Protein AF-A0A7Y0SP18-F1 (afdb_monomer)

Organism: Vibrio parahaemolyticus (NCBI:txid670)

InterPro domains:
  IPR007863 Peptidase M16, C-terminal [PF05193] (10-113)
  IPR011249 Metalloenzyme, LuxS/M16 peptidase-like [SSF63411] (2-113)
  IPR050626 Peptidase M16 [PTHR43690] (7-113)

Secondary structure (DSSP, 8-state):
--------------SS---EEEEEEEEE--TTT--S-HHHHHHHHHT--STT-HHHHHHHTTSEEEEEEEEEEEETTEEEEEEEEEEPHHHHTTHHHHHHHHHHHHHHHHHH--

Foldseek 3Di:
DDDDPPPDDDDDDDPDPWDKDKDKDKDWQCPPPCPDPVQVVLQCQQQDPDPPHLQVVCVVVQFFDDWGWGWDDDDNTIIMIMIMTGTDPVNVVCVVVSVVSSVVSVVCCVPVVD

Mean predicted aligned error: 10.15 Å

Nearest PDB structures (foldseek):
  5wob-assembly2_D  TM=9.144E-01  e=1.361E-08  Homo sapiens
  4pfc-assembly1_B  TM=9.173E-01  e=1.545E-08  Homo sapiens
  5wob-assembly4_H  TM=9.138E-01  e=2.121E-08  Homo sapiens
  7rze-assembly1_A  TM=9.183E-01  e=2.565E-08  Homo sapiens
  3e4z-assembly2_B  TM=9.173E-01  e=3.521E-08  Homo sapiens

pLDDT: mean 74.96, std 16.12, range [40.0, 95.75]

Structure (mmCIF, N/CA/C/O backbone):
data_AF-A0A7Y0SP18-F1
#
_entry.id   AF-A0A7Y0SP18-F1
#
loop_
_atom_site.group_PDB
_atom_site.id
_atom_site.type_symbol
_atom_site.label_atom_id
_atom_site.label_alt_id
_atom_site.label_comp_id
_atom_site.label_asym_id
_atom_site.label_entity_id
_atom_site.label_seq_id
_atom_site.pdbx_PDB_ins_code
_atom_site.Cartn_x
_atom_site.Cartn_y
_atom_site.Cartn_z
_atom_site.occupancy
_atom_site.B_iso_or_equiv
_atom_site.auth_seq_id
_atom_site.auth_comp_id
_atom_site.auth_asym_id
_atom_site.auth_atom_id
_atom_site.pdbx_PDB_model_num
ATOM 1 N N . GLY A 1 1 ? 4.751 -23.696 -16.217 1.00 46.97 1 GLY A N 1
ATOM 2 C CA . GLY A 1 1 ? 4.465 -24.008 -14.812 1.00 46.97 1 GLY A CA 1
ATOM 3 C C . GLY A 1 1 ? 5.755 -23.866 -14.054 1.00 46.97 1 GLY A C 1
ATOM 4 O O . GLY A 1 1 ? 6.702 -24.539 -14.428 1.00 46.97 1 GLY A O 1
ATOM 5 N N . THR A 1 2 ? 5.770 -22.922 -13.121 1.00 40.00 2 THR A N 1
ATOM 6 C CA . THR A 1 2 ? 6.763 -22.625 -12.070 1.00 40.00 2 THR A CA 1
ATOM 7 C C . THR A 1 2 ? 6.112 -21.442 -11.341 1.00 40.00 2 THR A C 1
ATOM 9 O O . THR A 1 2 ? 6.216 -20.308 -11.792 1.00 40.00 2 THR A O 1
ATOM 12 N N . GLU A 1 3 ? 5.074 -21.642 -10.526 1.00 61.56 3 GLU A N 1
ATOM 13 C CA . GLU A 1 3 ? 5.084 -22.239 -9.178 1.00 61.56 3 GLU A CA 1
ATOM 14 C C . GLU A 1 3 ? 6.195 -21.658 -8.290 1.00 61.56 3 GLU A C 1
ATOM 16 O O . GLU A 1 3 ? 7.368 -21.721 -8.638 1.00 61.56 3 GLU A O 1
ATOM 21 N N . GLU A 1 4 ? 5.746 -21.081 -7.165 1.00 52.50 4 GLU A N 1
ATOM 22 C CA . GLU A 1 4 ? 6.497 -20.460 -6.060 1.00 52.50 4 GLU A CA 1
ATOM 23 C C . GLU A 1 4 ? 6.848 -18.960 -6.181 1.00 52.50 4 GLU A C 1
ATOM 25 O O . GLU A 1 4 ? 8.003 -18.551 -6.238 1.00 52.50 4 GLU A O 1
ATOM 30 N N . SER A 1 5 ? 5.832 -18.091 -6.093 1.00 44.84 5 SER A N 1
ATOM 31 C CA . SER A 1 5 ? 5.985 -16.850 -5.313 1.00 44.84 5 SER A CA 1
ATOM 32 C C . SER A 1 5 ? 5.341 -17.071 -3.953 1.00 44.84 5 SER A C 1
ATOM 34 O O . SER A 1 5 ? 4.124 -1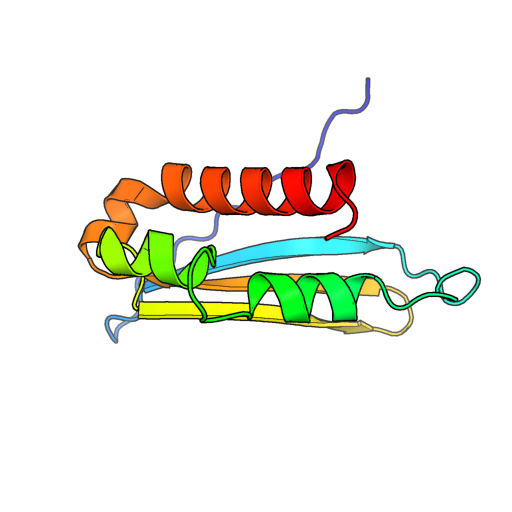7.002 -3.800 1.00 44.84 5 SER A O 1
ATOM 36 N N . THR A 1 6 ? 6.170 -17.411 -2.975 1.00 45.69 6 THR A N 1
ATOM 37 C CA . THR A 1 6 ? 5.772 -17.637 -1.588 1.00 45.69 6 THR A CA 1
ATOM 38 C C . THR A 1 6 ? 5.430 -16.285 -0.968 1.00 45.69 6 THR A C 1
ATOM 40 O O . THR A 1 6 ? 6.310 -15.539 -0.543 1.00 45.69 6 THR A O 1
ATOM 43 N N . GLY A 1 7 ? 4.148 -15.923 -0.963 1.00 53.16 7 GLY A N 1
ATOM 44 C CA . GLY A 1 7 ? 3.670 -14.782 -0.187 1.00 53.16 7 GLY A CA 1
ATOM 45 C C . GLY A 1 7 ? 3.886 -15.071 1.297 1.00 53.16 7 GLY A C 1
ATOM 46 O O . GLY A 1 7 ? 3.173 -15.886 1.875 1.00 53.16 7 GLY A O 1
ATOM 47 N N . ILE A 1 8 ? 4.896 -14.454 1.909 1.00 61.16 8 ILE A N 1
ATOM 48 C CA . ILE A 1 8 ? 5.155 -14.590 3.346 1.00 61.16 8 ILE A CA 1
ATOM 49 C C . ILE A 1 8 ? 4.284 -13.563 4.076 1.00 61.16 8 ILE A C 1
ATOM 51 O O . ILE A 1 8 ? 4.546 -12.363 4.000 1.00 61.16 8 ILE A O 1
ATOM 55 N N . LEU A 1 9 ? 3.255 -14.025 4.792 1.00 65.00 9 LEU A N 1
ATOM 56 C CA . LEU A 1 9 ? 2.475 -13.187 5.705 1.00 65.00 9 LEU A CA 1
ATOM 57 C C . LEU A 1 9 ? 3.140 -13.193 7.086 1.00 65.00 9 LEU A C 1
ATOM 59 O O . LEU A 1 9 ? 3.218 -14.232 7.738 1.00 65.00 9 LEU A O 1
ATOM 63 N N . VAL A 1 10 ? 3.602 -12.029 7.545 1.00 65.81 10 VAL A N 1
ATOM 64 C CA . VAL A 1 10 ? 4.145 -11.856 8.900 1.00 65.81 10 VAL A CA 1
ATOM 65 C C . VAL A 1 10 ? 3.152 -11.044 9.723 1.00 65.81 10 VAL A C 1
ATOM 67 O O . VAL A 1 10 ? 2.977 -9.851 9.486 1.00 65.81 10 VAL A O 1
ATOM 70 N N . GLN A 1 11 ? 2.510 -11.685 10.700 1.00 59.25 11 GLN A N 1
ATOM 71 C CA . GLN A 1 11 ? 1.654 -11.015 11.679 1.00 59.25 11 GLN A CA 1
ATOM 72 C C . GLN A 1 11 ? 2.449 -10.773 12.965 1.00 59.25 11 GLN A C 1
ATOM 74 O O . GLN A 1 11 ? 2.994 -11.702 13.556 1.00 59.25 11 GLN A O 1
ATOM 79 N N . VAL A 1 12 ? 2.528 -9.513 13.388 1.00 60.25 12 VAL A N 1
ATOM 80 C CA . VAL A 1 12 ? 3.172 -9.095 14.640 1.00 60.25 12 VAL A CA 1
ATOM 81 C C . VAL A 1 12 ? 2.129 -8.356 15.465 1.00 60.25 12 VAL A C 1
ATOM 83 O O . VAL A 1 12 ? 1.442 -7.491 14.927 1.00 60.25 12 VAL A O 1
ATOM 86 N N . GLU A 1 13 ? 2.027 -8.670 16.757 1.00 58.25 13 GLU A N 1
ATOM 87 C CA . GLU A 1 13 ? 1.198 -7.934 17.717 1.00 58.25 13 GLU A CA 1
ATOM 88 C C . GLU A 1 13 ? 2.084 -6.932 18.491 1.00 58.25 13 GLU A C 1
ATOM 90 O O . GLU A 1 13 ? 2.829 -7.325 19.392 1.00 58.25 13 GLU A O 1
ATOM 95 N N . PRO A 1 14 ? 2.119 -5.641 18.109 1.00 55.12 14 PRO A N 1
ATOM 96 C CA . PRO A 1 14 ? 2.956 -4.649 18.778 1.00 55.12 14 PRO A CA 1
ATOM 97 C C . PRO A 1 14 ? 2.339 -4.141 20.095 1.00 55.12 14 PRO A C 1
ATOM 99 O O . PRO A 1 14 ? 1.149 -3.862 20.175 1.00 55.12 14 PRO A O 1
ATOM 102 N N . LEU A 1 15 ? 3.189 -3.882 21.101 1.00 59.81 15 LEU A N 1
ATOM 103 C CA . LEU A 1 15 ? 2.841 -3.226 22.383 1.00 59.81 15 LEU A CA 1
ATOM 104 C C . LEU A 1 15 ? 2.266 -1.795 22.230 1.00 59.81 15 LEU A C 1
ATOM 106 O O . LEU A 1 15 ? 1.732 -1.232 23.182 1.00 59.81 15 LEU A O 1
ATOM 110 N N . LYS A 1 16 ? 2.393 -1.189 21.042 1.00 56.03 16 LYS A N 1
ATOM 111 C CA . LYS A 1 16 ? 1.688 0.028 20.607 1.00 56.03 16 LYS A CA 1
ATOM 112 C C . LYS A 1 16 ? 0.777 -0.376 19.457 1.00 56.03 16 LYS A C 1
ATOM 114 O O . LYS A 1 16 ? 1.300 -0.961 18.518 1.00 56.03 16 LYS A O 1
ATOM 119 N N . GLU A 1 17 ? -0.513 -0.036 19.485 1.00 58.31 17 GLU A N 1
ATOM 120 C CA . GLU A 1 17 ? -1.462 -0.321 18.393 1.00 58.31 17 GLU A CA 1
ATOM 121 C C . GLU A 1 17 ? -0.992 0.287 17.059 1.00 58.31 17 GLU A C 1
ATOM 123 O O . GLU A 1 17 ? -1.347 1.405 16.691 1.00 58.31 17 GLU A O 1
ATOM 128 N N . PHE A 1 18 ? -0.166 -0.449 16.323 1.00 67.31 18 PHE A N 1
ATOM 129 C CA . PHE A 1 18 ? 0.342 -0.048 15.025 1.00 67.31 18 PHE A CA 1
ATOM 130 C C . PHE A 1 18 ? 0.064 -1.172 14.036 1.00 67.31 18 PHE A C 1
ATOM 132 O O . PHE A 1 18 ? 0.800 -2.151 13.942 1.00 67.31 18 PHE A O 1
ATOM 139 N N . ARG A 1 19 ? -1.057 -1.043 13.327 1.00 83.56 19 ARG A N 1
ATOM 140 C CA . ARG A 1 19 ? -1.520 -2.020 12.343 1.00 83.56 19 ARG A CA 1
ATOM 141 C C . ARG A 1 19 ? -0.956 -1.613 10.992 1.00 83.56 19 ARG A C 1
ATOM 143 O O . ARG A 1 19 ? -1.289 -0.540 10.489 1.00 83.56 19 ARG A O 1
ATOM 150 N N . LYS A 1 20 ? -0.080 -2.430 10.413 1.00 89.00 20 LYS A N 1
ATOM 151 C CA . LYS A 1 20 ? 0.548 -2.118 9.129 1.00 89.00 20 LYS A CA 1
ATOM 152 C C . LYS A 1 20 ? 0.519 -3.325 8.205 1.00 89.00 20 LYS A C 1
ATOM 154 O O . LYS A 1 20 ? 0.985 -4.394 8.578 1.00 89.00 20 LYS A O 1
ATOM 159 N N . LEU A 1 21 ? 0.016 -3.115 6.994 1.00 89.50 21 LEU A N 1
ATOM 160 C CA . LEU A 1 21 ? 0.145 -4.047 5.881 1.00 89.50 21 LEU A CA 1
ATOM 161 C C . LEU A 1 21 ? 1.321 -3.599 5.014 1.00 89.50 21 LEU A C 1
ATOM 163 O O . LEU A 1 21 ? 1.401 -2.430 4.631 1.00 89.50 21 LEU A O 1
ATOM 167 N N . ILE A 1 22 ? 2.238 -4.517 4.722 1.00 89.69 22 ILE A N 1
ATOM 168 C CA . ILE A 1 22 ? 3.407 -4.263 3.880 1.00 89.69 22 ILE A CA 1
ATOM 169 C C . ILE A 1 22 ? 3.419 -5.299 2.762 1.00 89.69 22 ILE A C 1
ATOM 171 O O . ILE A 1 22 ? 3.544 -6.491 3.022 1.00 89.69 22 ILE A O 1
ATOM 175 N N . LEU A 1 23 ? 3.302 -4.829 1.524 1.00 87.88 23 LEU A N 1
ATOM 176 C CA . LEU A 1 23 ? 3.445 -5.635 0.319 1.00 87.88 23 LEU A CA 1
ATOM 177 C C . LEU A 1 23 ? 4.814 -5.350 -0.287 1.00 87.88 23 LEU A C 1
ATOM 179 O O . LEU A 1 23 ? 5.091 -4.209 -0.658 1.00 87.88 23 LEU A O 1
ATOM 183 N N . THR A 1 24 ? 5.659 -6.375 -0.375 1.00 85.12 24 THR A N 1
ATOM 184 C CA . THR A 1 24 ? 7.016 -6.271 -0.921 1.00 85.12 24 THR A CA 1
ATOM 185 C C . THR A 1 24 ? 7.109 -7.057 -2.217 1.00 85.12 24 THR A C 1
ATOM 187 O O . THR A 1 24 ? 6.837 -8.254 -2.252 1.00 85.12 24 THR A O 1
ATOM 190 N N . PHE A 1 25 ? 7.518 -6.372 -3.275 1.00 80.62 25 PHE A N 1
ATOM 191 C CA . PHE A 1 25 ? 7.715 -6.922 -4.604 1.00 80.62 25 PHE A CA 1
ATOM 192 C C . PHE A 1 25 ? 9.222 -6.969 -4.879 1.00 80.62 25 PHE A C 1
ATOM 194 O O . PHE A 1 25 ? 9.825 -5.906 -5.081 1.00 80.62 25 PHE A O 1
ATOM 201 N N . PRO A 1 26 ? 9.849 -8.158 -4.853 1.00 73.31 26 PRO A N 1
ATOM 202 C CA . PRO A 1 26 ? 11.264 -8.287 -5.162 1.00 73.31 26 PRO A CA 1
ATOM 203 C C . PRO A 1 26 ? 11.493 -8.037 -6.653 1.00 73.31 26 PRO A C 1
ATOM 205 O O . PRO A 1 26 ? 10.811 -8.618 -7.499 1.00 73.31 26 PRO A O 1
ATOM 208 N N . MET A 1 27 ? 12.458 -7.181 -6.989 1.00 67.94 27 MET A N 1
ATOM 209 C CA . MET A 1 27 ? 12.848 -6.909 -8.373 1.00 67.94 27 MET A CA 1
ATOM 210 C C . MET A 1 27 ? 14.266 -7.445 -8.616 1.00 67.94 27 MET A C 1
ATOM 212 O O . MET A 1 27 ? 15.162 -7.208 -7.796 1.00 67.94 27 MET A O 1
ATOM 216 N N . PRO A 1 28 ? 14.512 -8.154 -9.736 1.00 58.47 28 PRO A N 1
ATOM 217 C CA . PRO A 1 28 ? 15.852 -8.628 -10.061 1.00 58.47 28 PRO A CA 1
ATOM 218 C C . PRO A 1 28 ? 16.808 -7.435 -10.196 1.00 58.47 28 PRO A C 1
ATOM 220 O O . PRO A 1 28 ? 16.464 -6.423 -10.812 1.00 58.47 28 PRO A O 1
ATOM 223 N N . GLY A 1 29 ? 18.008 -7.542 -9.616 1.00 55.09 29 GLY A N 1
ATOM 224 C CA . GLY A 1 29 ? 19.059 -6.537 -9.769 1.00 55.09 29 GLY A CA 1
ATOM 225 C C . GLY A 1 29 ? 19.474 -6.438 -11.234 1.00 55.09 29 GLY A C 1
ATOM 226 O O . GLY A 1 29 ? 20.182 -7.302 -11.741 1.00 55.09 29 GLY A O 1
ATOM 227 N N . MET A 1 30 ? 18.984 -5.421 -11.941 1.00 50.66 30 MET A N 1
ATOM 228 C CA . MET A 1 30 ? 19.262 -5.225 -13.362 1.00 50.66 30 MET A CA 1
ATOM 229 C C . MET A 1 30 ? 19.738 -3.796 -13.622 1.00 50.66 30 MET A C 1
ATOM 231 O O . MET A 1 30 ? 19.000 -2.966 -14.150 1.00 50.66 30 MET A O 1
ATOM 235 N N . ASP A 1 31 ? 21.004 -3.534 -13.294 1.00 54.12 31 ASP A N 1
ATOM 236 C CA . ASP A 1 31 ? 21.720 -2.294 -13.630 1.00 54.12 31 ASP A CA 1
ATOM 237 C C . ASP A 1 31 ? 21.813 -2.024 -15.149 1.00 54.12 31 ASP A C 1
ATOM 239 O O . ASP A 1 31 ? 22.071 -0.898 -15.562 1.00 54.12 31 ASP A O 1
ATOM 243 N N . ALA A 1 32 ? 21.562 -3.021 -16.007 1.00 50.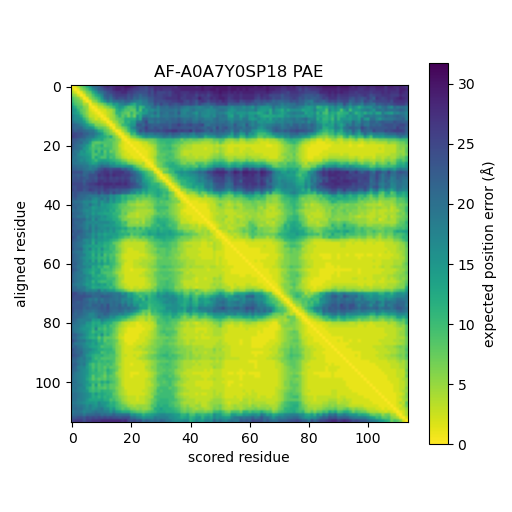62 32 ALA A N 1
ATOM 244 C CA . ALA A 1 32 ? 21.764 -2.904 -17.456 1.00 50.62 32 ALA A CA 1
ATOM 245 C C . ALA A 1 32 ? 20.528 -2.465 -18.275 1.00 50.62 32 ALA A C 1
ATOM 247 O O . ALA A 1 32 ? 20.686 -2.031 -19.415 1.00 50.62 32 ALA A O 1
ATOM 248 N N . HIS A 1 33 ? 19.302 -2.565 -17.740 1.00 50.66 33 HIS A N 1
ATOM 249 C CA . HIS A 1 33 ? 18.067 -2.341 -18.524 1.00 50.66 33 HIS A CA 1
ATOM 250 C C . HIS A 1 33 ? 17.067 -1.373 -17.885 1.00 50.66 33 HIS A C 1
ATOM 252 O O . HIS A 1 33 ? 15.970 -1.162 -18.401 1.00 50.66 33 HIS A O 1
ATOM 258 N N . TYR A 1 34 ? 17.453 -0.723 -16.790 1.00 51.12 34 TYR A N 1
ATOM 259 C CA . TYR A 1 34 ? 16.604 0.198 -16.040 1.00 51.12 34 TYR A CA 1
ATOM 260 C C . TYR A 1 34 ? 16.560 1.618 -16.644 1.00 51.12 34 TYR A C 1
ATOM 262 O O . TYR A 1 34 ? 16.616 2.619 -15.931 1.00 51.12 34 TYR A O 1
ATOM 270 N N . SER A 1 35 ? 16.495 1.734 -17.974 1.00 45.84 35 SER A N 1
ATOM 271 C CA . SER A 1 35 ? 16.569 3.030 -18.673 1.00 45.84 35 SER A CA 1
ATOM 272 C C . SER A 1 35 ? 15.316 3.901 -18.544 1.00 45.84 35 SER A C 1
ATOM 274 O O . SER A 1 35 ? 15.344 5.068 -18.923 1.00 45.84 35 SER A O 1
ATOM 276 N N . VAL A 1 36 ? 14.229 3.397 -17.968 1.00 51.66 36 VAL A N 1
ATOM 277 C CA .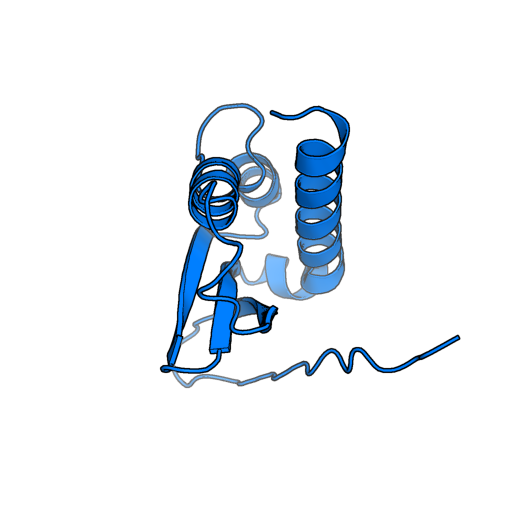 VAL A 1 36 ? 13.003 4.166 -17.715 1.00 51.66 36 VAL A CA 1
ATOM 278 C C . VAL A 1 36 ? 12.601 3.821 -16.298 1.00 51.66 36 VAL A C 1
ATOM 280 O O . VAL A 1 36 ? 12.394 2.649 -16.066 1.00 51.66 36 VAL A O 1
ATOM 283 N N . LYS A 1 37 ? 12.571 4.760 -15.343 1.00 61.75 37 LYS A N 1
ATOM 284 C CA . LYS A 1 37 ? 12.360 4.502 -13.900 1.00 61.75 37 LYS A CA 1
ATOM 285 C C . LYS A 1 37 ? 10.903 4.077 -13.598 1.00 61.75 37 LYS A C 1
ATOM 287 O O . LYS A 1 37 ? 10.134 4.923 -13.136 1.00 61.75 37 LYS A O 1
ATOM 292 N N . PRO A 1 38 ? 10.483 2.805 -13.758 1.00 64.88 38 PRO A N 1
ATOM 293 C CA . PRO A 1 38 ? 9.069 2.445 -13.701 1.00 64.88 38 PRO A CA 1
ATOM 294 C C . PRO A 1 38 ? 8.598 2.466 -12.244 1.00 64.88 38 PRO A C 1
ATOM 296 O O . PRO A 1 38 ? 7.490 2.876 -11.943 1.00 64.88 38 PRO A O 1
ATOM 299 N N . LEU A 1 39 ? 9.481 2.127 -11.298 1.00 67.12 39 LEU A N 1
ATOM 300 C CA . LEU A 1 39 ? 9.185 2.174 -9.868 1.00 67.12 39 LEU A CA 1
ATOM 301 C C . LEU A 1 39 ? 8.906 3.585 -9.351 1.00 67.12 39 LEU A C 1
ATOM 303 O O . LEU A 1 39 ? 8.099 3.730 -8.444 1.00 67.12 39 LEU A O 1
ATOM 307 N N . SER A 1 40 ? 9.544 4.623 -9.901 1.00 68.94 40 SER A N 1
ATOM 308 C CA . SER A 1 40 ? 9.222 6.005 -9.515 1.00 68.94 40 SER A CA 1
ATOM 309 C C . SER A 1 40 ? 7.833 6.405 -10.003 1.00 68.94 40 SER A C 1
ATOM 311 O O . SER A 1 40 ? 7.132 7.131 -9.309 1.00 68.94 40 SER A O 1
ATOM 313 N N . TYR A 1 41 ? 7.434 5.892 -11.164 1.00 73.19 41 TYR A N 1
ATOM 314 C CA . TYR A 1 41 ? 6.103 6.079 -11.718 1.00 73.19 41 TYR A CA 1
ATOM 315 C C . TYR A 1 41 ? 5.037 5.342 -10.894 1.00 73.19 41 TYR A C 1
ATOM 317 O O . TYR A 1 41 ? 4.110 5.978 -10.403 1.00 73.19 41 TYR A O 1
ATOM 325 N N . PHE A 1 42 ? 5.240 4.053 -10.590 1.00 74.06 42 PHE A N 1
ATOM 326 C CA . PHE A 1 42 ? 4.359 3.301 -9.686 1.00 74.06 42 PHE A CA 1
ATOM 327 C C . PHE A 1 42 ? 4.270 3.934 -8.293 1.00 74.06 42 PHE A C 1
ATOM 329 O O . PHE A 1 42 ? 3.180 4.035 -7.740 1.00 74.06 42 PHE A O 1
ATOM 336 N N . ALA A 1 43 ? 5.394 4.391 -7.729 1.00 76.38 43 ALA A N 1
ATOM 337 C CA . ALA A 1 43 ? 5.417 5.083 -6.442 1.00 76.38 43 ALA A CA 1
ATOM 338 C C . ALA A 1 43 ? 4.579 6.366 -6.466 1.00 76.38 43 ALA A C 1
ATOM 340 O O . ALA A 1 43 ? 3.834 6.626 -5.527 1.00 76.38 43 ALA A O 1
ATOM 341 N N . HIS A 1 44 ? 4.689 7.152 -7.540 1.00 78.44 44 HIS A N 1
ATOM 342 C CA . HIS A 1 44 ? 3.939 8.394 -7.687 1.00 78.44 44 HIS A CA 1
ATOM 343 C C . HIS A 1 44 ? 2.433 8.142 -7.822 1.00 78.44 44 HIS A C 1
ATOM 345 O O . HIS A 1 44 ? 1.647 8.812 -7.164 1.00 78.44 44 HIS A O 1
ATOM 351 N N . LEU A 1 45 ? 2.036 7.144 -8.615 1.00 79.44 45 LEU A N 1
ATOM 352 C CA . LEU A 1 45 ? 0.630 6.806 -8.849 1.00 79.44 45 LEU A CA 1
ATOM 353 C C . LEU A 1 45 ? -0.039 6.174 -7.634 1.00 79.44 45 LEU A C 1
ATOM 355 O O . LEU A 1 45 ? -1.187 6.486 -7.331 1.00 79.44 45 LEU A O 1
ATOM 359 N N . LEU A 1 46 ? 0.664 5.278 -6.940 1.00 81.19 46 LEU A N 1
ATOM 360 C CA . LEU A 1 46 ? 0.163 4.667 -5.711 1.00 81.19 46 LEU A CA 1
ATOM 361 C C . LEU A 1 46 ? 0.162 5.666 -4.554 1.00 81.19 46 LEU A C 1
ATOM 363 O O . LEU A 1 46 ? -0.741 5.627 -3.733 1.00 81.19 46 LEU A O 1
ATOM 367 N N . GLY A 1 47 ? 1.144 6.569 -4.498 1.00 76.00 47 GLY A N 1
ATOM 368 C CA . GLY A 1 47 ? 1.223 7.638 -3.502 1.00 76.00 47 GLY A CA 1
ATOM 369 C C . GLY A 1 47 ? 0.358 8.864 -3.810 1.00 76.00 47 GLY A C 1
ATOM 370 O O . GLY A 1 47 ? 0.416 9.837 -3.063 1.00 76.00 47 GLY A O 1
ATOM 371 N N . TYR A 1 48 ? -0.410 8.857 -4.903 1.00 80.81 48 TYR A N 1
ATOM 372 C CA . TYR A 1 48 ? -1.337 9.937 -5.220 1.00 80.81 48 TYR A CA 1
ATOM 373 C C . TYR A 1 48 ? -2.504 9.931 -4.225 1.00 80.81 48 TYR A C 1
ATOM 375 O O . TYR A 1 48 ? -3.118 8.893 -3.993 1.00 80.81 48 TYR A O 1
ATOM 383 N N . GLU A 1 49 ? -2.824 11.091 -3.647 1.00 74.38 49 GLU A N 1
ATOM 384 C CA . GLU A 1 49 ? -3.875 11.231 -2.622 1.00 74.38 49 GLU A CA 1
ATOM 385 C C . GLU A 1 49 ? -5.140 11.946 -3.132 1.00 74.38 49 GLU A C 1
ATOM 387 O O . GLU A 1 49 ? -6.021 12.287 -2.344 1.00 74.38 49 GLU A O 1
ATOM 392 N N . GLY A 1 50 ? -5.227 12.229 -4.435 1.00 76.12 50 GLY A N 1
ATOM 393 C CA . GLY A 1 50 ? -6.346 12.973 -5.014 1.00 76.12 50 GLY A CA 1
ATOM 394 C C . GLY A 1 50 ? -7.582 12.123 -5.316 1.00 76.12 50 GLY A C 1
ATOM 395 O O . GLY A 1 50 ? -7.665 10.939 -4.975 1.00 76.12 50 GLY A O 1
ATOM 396 N N . GLU A 1 51 ? -8.558 12.751 -5.969 1.00 75.56 51 GLU A N 1
ATOM 397 C CA . GLU A 1 51 ? -9.814 12.117 -6.372 1.00 75.56 51 GLU A CA 1
ATOM 398 C C . GLU A 1 51 ? -9.554 10.917 -7.297 1.00 75.56 51 GLU A C 1
ATOM 400 O O . GLU A 1 51 ? -8.718 10.977 -8.197 1.00 75.56 51 GLU A O 1
ATOM 405 N N . GLY A 1 52 ? -10.230 9.796 -7.031 1.00 77.81 52 GLY A N 1
ATOM 406 C CA . GLY A 1 52 ? -10.024 8.540 -7.759 1.00 77.81 52 GLY A CA 1
ATOM 407 C C . GLY A 1 52 ? -8.775 7.742 -7.358 1.00 77.81 52 GLY A C 1
ATOM 408 O O . GLY A 1 52 ? -8.549 6.669 -7.912 1.00 77.81 52 GLY A O 1
ATOM 409 N N . SER A 1 53 ? -7.976 8.212 -6.393 1.00 86.69 53 SER A N 1
ATOM 410 C CA . SER A 1 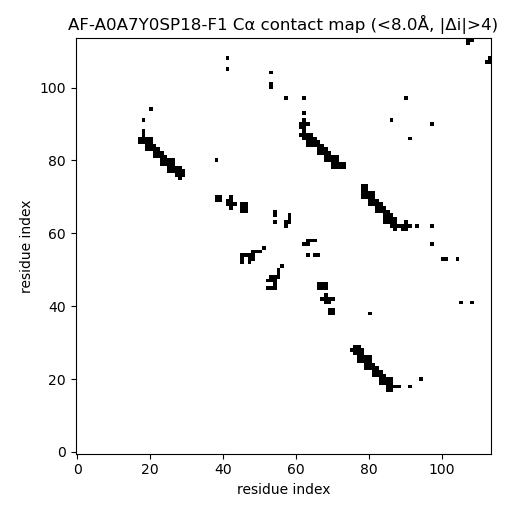53 ? -6.819 7.454 -5.905 1.00 86.69 53 SER A CA 1
ATOM 411 C C . SER A 1 53 ? -7.210 6.208 -5.107 1.00 86.69 53 SER A C 1
ATOM 413 O O . SER A 1 53 ? -8.198 6.197 -4.366 1.00 86.69 53 SER A O 1
ATOM 415 N N . LEU A 1 54 ? -6.354 5.182 -5.171 1.00 88.50 54 LEU A N 1
ATOM 416 C CA . LEU A 1 54 ? -6.446 4.000 -4.310 1.00 88.50 54 LEU A CA 1
ATOM 417 C C . LEU A 1 54 ? -6.478 4.390 -2.823 1.00 88.50 54 LEU A C 1
ATOM 419 O O . LEU A 1 54 ? -7.248 3.837 -2.040 1.00 88.50 54 LEU A O 1
ATOM 423 N N . MET A 1 55 ? -5.664 5.373 -2.430 1.00 90.25 55 MET A N 1
ATOM 424 C CA . MET A 1 55 ? -5.613 5.850 -1.051 1.00 90.25 55 MET A CA 1
ATOM 425 C C . MET A 1 55 ? -6.946 6.443 -0.594 1.00 90.25 55 MET A C 1
ATOM 427 O O . MET A 1 55 ? -7.391 6.129 0.512 1.00 90.25 55 MET A O 1
ATOM 431 N N . LEU A 1 56 ? -7.589 7.272 -1.422 1.00 89.75 56 LEU A N 1
ATOM 432 C CA . LEU A 1 56 ? -8.887 7.855 -1.095 1.00 89.75 56 LEU A CA 1
ATOM 433 C C . LEU A 1 56 ? -9.956 6.765 -0.959 1.00 89.75 56 LEU A C 1
ATOM 435 O O . LEU A 1 56 ? -10.635 6.722 0.062 1.00 89.75 56 LEU A O 1
ATOM 439 N N . GLN A 1 57 ? -10.029 5.825 -1.905 1.00 91.94 57 GLN A N 1
ATOM 440 C CA . GLN A 1 57 ? -11.002 4.725 -1.870 1.00 91.94 57 GLN A CA 1
ATOM 441 C C . GLN A 1 57 ? -10.890 3.872 -0.596 1.00 91.94 57 GLN A C 1
ATOM 443 O O . GLN A 1 57 ? -11.894 3.539 0.038 1.00 91.94 57 GLN A O 1
ATOM 448 N N . LEU A 1 58 ? -9.665 3.519 -0.194 1.00 93.00 58 LEU A N 1
ATOM 449 C CA . LEU A 1 58 ? -9.423 2.722 1.012 1.00 93.00 58 LEU A CA 1
ATOM 450 C C . LEU A 1 58 ? -9.666 3.532 2.302 1.00 93.00 58 LEU A C 1
ATOM 452 O O . LEU A 1 58 ? -10.098 2.968 3.313 1.00 93.00 58 LEU A O 1
ATOM 456 N N . LYS A 1 59 ? -9.422 4.852 2.280 1.00 92.62 59 LYS A N 1
ATOM 457 C CA . LYS A 1 59 ? -9.755 5.769 3.384 1.00 92.62 59 LYS A CA 1
ATOM 458 C C . LYS A 1 59 ? -11.262 5.947 3.555 1.00 92.62 59 LYS A C 1
ATOM 460 O O . LYS A 1 59 ? -11.737 5.896 4.684 1.00 92.62 59 LYS A O 1
ATOM 465 N N . GLU A 1 60 ? -12.016 6.117 2.470 1.00 93.75 60 GLU A N 1
ATOM 466 C CA . GLU A 1 60 ? -13.479 6.283 2.498 1.00 93.75 60 GLU A CA 1
ATOM 467 C C . GLU A 1 60 ? -14.193 5.045 3.048 1.00 93.75 60 GLU A C 1
ATOM 469 O O . GLU A 1 60 ? -15.178 5.158 3.772 1.00 93.75 60 GLU A O 1
ATOM 474 N N . LYS A 1 61 ? -13.647 3.853 2.782 1.00 93.88 61 LYS A N 1
ATOM 475 C CA . LYS A 1 61 ? -14.098 2.591 3.392 1.00 93.88 61 LYS A CA 1
ATOM 476 C C . LYS A 1 61 ? -13.717 2.454 4.872 1.00 93.88 61 LYS A C 1
ATOM 478 O O . LYS A 1 61 ? -14.124 1.503 5.535 1.00 93.88 61 LYS A O 1
ATOM 483 N N . GLY A 1 62 ? -12.919 3.382 5.399 1.00 94.56 62 GLY A N 1
ATOM 484 C CA . GLY A 1 62 ? -12.426 3.353 6.770 1.00 94.56 62 GLY A CA 1
ATOM 485 C C . GLY A 1 62 ? -11.455 2.205 7.034 1.00 94.56 62 GLY A C 1
ATOM 486 O O . G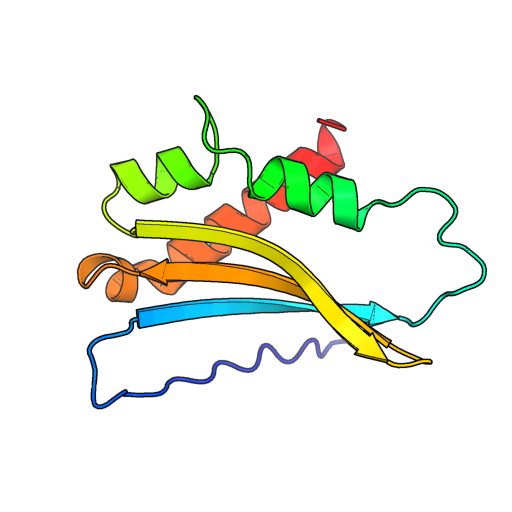LY A 1 62 ? -11.354 1.764 8.176 1.00 94.56 62 GLY A O 1
ATOM 487 N N . TRP A 1 63 ? -10.771 1.691 6.008 1.00 95.75 63 TRP A N 1
ATOM 488 C CA . TRP A 1 63 ? -9.853 0.552 6.122 1.00 95.75 63 TRP A CA 1
ATOM 489 C C . TRP A 1 63 ? -8.419 0.983 6.438 1.00 95.75 63 TRP A C 1
ATOM 491 O O . TRP A 1 63 ? -7.708 0.299 7.173 1.00 95.75 63 TRP A O 1
ATOM 501 N N . ILE A 1 64 ? -7.991 2.142 5.935 1.00 94.19 64 ILE A N 1
ATOM 502 C CA . ILE A 1 64 ? -6.632 2.653 6.147 1.00 94.19 64 ILE A CA 1
ATOM 503 C C . ILE A 1 64 ? -6.633 4.112 6.602 1.00 94.19 64 ILE A C 1
ATOM 505 O O . ILE A 1 64 ? -7.566 4.865 6.334 1.00 94.19 64 ILE A O 1
ATOM 509 N N . THR A 1 65 ? -5.547 4.533 7.245 1.00 91.12 65 THR A N 1
ATOM 510 C CA . THR A 1 65 ? -5.273 5.942 7.574 1.00 91.12 65 THR A CA 1
ATOM 511 C C . THR A 1 65 ? -4.198 6.555 6.681 1.00 91.12 65 THR A C 1
ATOM 513 O O . THR A 1 65 ? -4.194 7.769 6.465 1.00 91.12 65 THR A O 1
ATOM 516 N N . SER A 1 66 ? -3.306 5.738 6.119 1.00 90.50 66 SER A N 1
ATOM 517 C CA . SER A 1 66 ? -2.282 6.176 5.169 1.00 90.50 66 SER A CA 1
ATOM 518 C C . SER A 1 66 ? -1.847 5.048 4.244 1.00 90.50 66 SER A C 1
ATOM 520 O O . SER A 1 66 ? -1.911 3.874 4.616 1.00 90.50 66 SER A O 1
ATOM 522 N N . LEU A 1 67 ? -1.378 5.426 3.055 1.00 90.69 67 LEU A N 1
ATOM 523 C CA . LEU A 1 67 ? -0.740 4.550 2.082 1.00 90.69 67 LEU A CA 1
ATOM 524 C C . LEU A 1 67 ? 0.539 5.230 1.590 1.00 90.69 67 LEU A C 1
ATOM 526 O O . LEU A 1 67 ? 0.552 6.429 1.335 1.00 90.69 67 LEU A O 1
ATOM 530 N N . SER A 1 68 ? 1.625 4.474 1.478 1.00 88.06 68 SER A N 1
ATOM 531 C CA . SER A 1 68 ? 2.854 4.927 0.832 1.00 88.06 68 SER A CA 1
ATOM 532 C C . SER A 1 68 ? 3.430 3.838 -0.063 1.00 88.06 68 SER A C 1
ATOM 534 O O . SER A 1 68 ? 3.276 2.648 0.211 1.00 88.06 68 SER A O 1
ATOM 536 N N . ALA A 1 69 ? 4.094 4.242 -1.142 1.00 86.44 69 ALA A N 1
ATOM 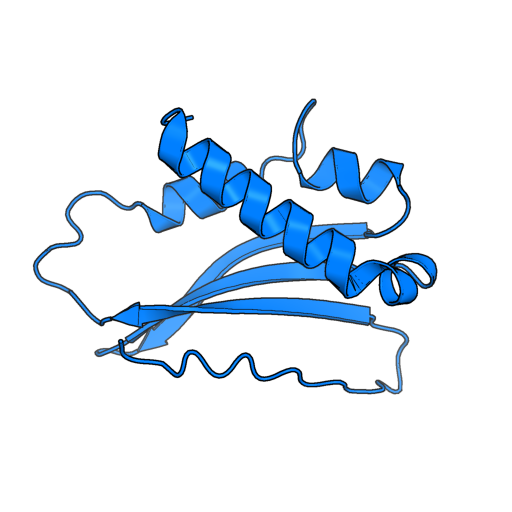537 C CA . ALA A 1 69 ? 4.722 3.330 -2.085 1.00 86.44 69 ALA A CA 1
ATOM 538 C C . ALA A 1 69 ? 6.093 3.861 -2.513 1.00 86.44 69 ALA A C 1
ATOM 540 O O . ALA A 1 69 ? 6.263 5.064 -2.714 1.00 86.44 69 ALA A O 1
ATOM 541 N N . GLY A 1 70 ? 7.088 2.986 -2.642 1.00 79.19 70 GLY A N 1
ATOM 542 C CA . GLY A 1 70 ? 8.441 3.414 -2.989 1.00 79.19 70 GLY A CA 1
ATOM 543 C C . GLY A 1 70 ? 9.458 2.285 -3.082 1.00 79.19 70 GLY A C 1
ATOM 544 O O . GLY A 1 70 ? 9.180 1.140 -2.730 1.00 79.19 70 GLY A O 1
ATOM 545 N N . GLY A 1 71 ? 10.655 2.625 -3.574 1.00 65.81 71 GLY A N 1
ATOM 546 C CA . GLY A 1 71 ? 11.797 1.711 -3.560 1.00 65.81 71 GLY A CA 1
ATOM 547 C C . GLY A 1 71 ? 12.198 1.407 -2.118 1.00 65.81 71 GLY A C 1
ATOM 548 O O . GLY A 1 71 ? 12.528 2.327 -1.373 1.00 65.81 71 GLY A O 1
ATOM 549 N N . GLY A 1 72 ? 12.114 0.136 -1.735 1.00 60.44 72 GLY A N 1
ATOM 550 C CA . GLY A 1 72 ? 12.494 -0.379 -0.426 1.00 60.44 72 GLY A CA 1
ATOM 551 C C . GLY A 1 72 ? 14.012 -0.509 -0.277 1.00 60.44 72 GLY A C 1
ATOM 552 O O . GLY A 1 72 ? 14.786 0.297 -0.805 1.00 60.44 72 GLY A O 1
ATOM 553 N N . ALA A 1 73 ? 14.454 -1.537 0.453 1.00 54.78 73 ALA A N 1
ATOM 554 C CA . ALA A 1 73 ? 15.873 -1.834 0.610 1.00 54.78 73 ALA A CA 1
ATOM 555 C C . ALA A 1 73 ? 16.555 -1.958 -0.765 1.00 54.78 73 ALA A C 1
ATOM 557 O O . ALA A 1 73 ? 16.035 -2.575 -1.696 1.00 54.78 73 ALA A O 1
ATOM 558 N N . SER A 1 74 ? 17.704 -1.302 -0.903 1.00 51.78 74 SER A N 1
ATOM 559 C CA . SER A 1 74 ? 18.498 -1.294 -2.130 1.00 51.78 74 SER A CA 1
ATOM 560 C C . SER A 1 74 ? 19.877 -1.854 -1.792 1.00 51.78 74 SER A C 1
ATOM 562 O O . SER A 1 74 ? 20.622 -1.229 -1.040 1.00 51.78 74 SER A O 1
ATOM 564 N N . GLY A 1 75 ? 20.192 -3.041 -2.305 1.00 52.38 75 GLY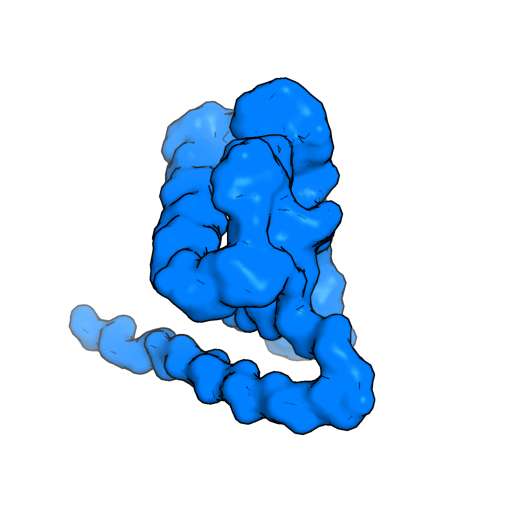 A N 1
ATOM 565 C CA . GLY A 1 75 ? 21.526 -3.636 -2.262 1.00 52.38 75 GLY A CA 1
ATOM 566 C C . GLY A 1 75 ? 22.166 -3.613 -3.649 1.00 52.38 75 GLY A C 1
ATOM 567 O O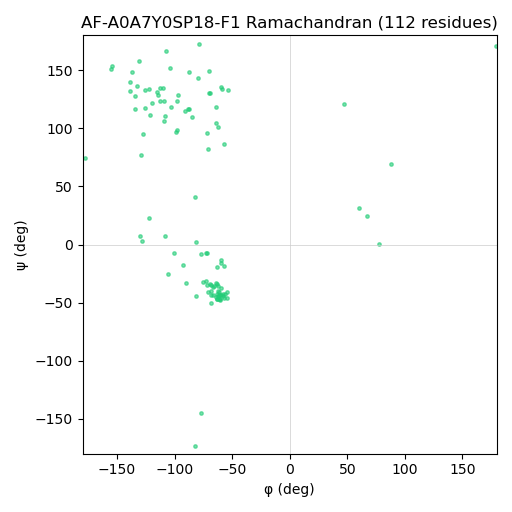 . GLY A 1 75 ? 21.480 -3.416 -4.647 1.00 52.38 75 GLY A O 1
ATOM 568 N N . SER A 1 76 ? 23.473 -3.861 -3.735 1.00 54.69 76 SER A N 1
ATOM 569 C CA . SER A 1 76 ? 24.207 -3.893 -5.012 1.00 54.69 76 SER A CA 1
ATOM 570 C C . SER A 1 76 ? 23.658 -4.904 -6.031 1.00 54.69 76 SER A C 1
ATOM 572 O O . SER A 1 76 ? 23.936 -4.766 -7.213 1.00 54.69 76 SER A O 1
ATOM 574 N N . ASN A 1 77 ? 22.863 -5.893 -5.596 1.00 54.34 77 ASN A N 1
ATOM 575 C CA . ASN A 1 77 ? 22.352 -6.967 -6.456 1.00 54.34 77 ASN A CA 1
ATOM 576 C C . ASN A 1 77 ? 20.824 -7.170 -6.379 1.00 54.34 77 ASN A C 1
ATOM 578 O O . ASN A 1 77 ? 20.310 -8.104 -6.993 1.00 54.34 77 ASN A O 1
ATOM 582 N N . TYR A 1 78 ? 20.086 -6.355 -5.619 1.00 58.94 78 TYR A N 1
ATOM 583 C CA . TYR A 1 78 ? 18.629 -6.481 -5.519 1.00 58.94 78 TYR A CA 1
ATOM 584 C C . TYR A 1 78 ? 17.979 -5.159 -5.126 1.00 58.94 78 TYR A C 1
ATOM 586 O O . TYR A 1 78 ? 18.567 -4.326 -4.428 1.00 58.94 78 TYR A O 1
ATOM 594 N N . ARG A 1 79 ? 16.742 -4.980 -5.579 1.00 66.06 79 ARG A N 1
ATOM 595 C CA . ARG A 1 79 ? 15.930 -3.820 -5.248 1.00 66.06 79 ARG A CA 1
ATOM 596 C C . ARG A 1 79 ? 14.517 -4.292 -4.985 1.00 66.06 79 ARG A C 1
ATOM 598 O O . ARG A 1 79 ? 13.957 -5.001 -5.811 1.00 66.06 79 ARG A O 1
ATOM 605 N N . ASP A 1 80 ? 13.933 -3.841 -3.891 1.00 74.38 80 ASP A N 1
ATOM 606 C CA . ASP A 1 80 ? 12.535 -4.138 -3.609 1.00 74.38 80 ASP A CA 1
ATOM 607 C C . ASP A 1 80 ? 11.667 -2.914 -3.883 1.00 74.38 80 ASP A C 1
ATOM 609 O O . ASP A 1 80 ? 12.106 -1.765 -3.769 1.00 74.38 80 ASP A O 1
ATOM 613 N N . PHE A 1 81 ? 10.411 -3.153 -4.236 1.00 79.81 81 PHE A N 1
ATOM 614 C CA . PHE A 1 81 ? 9.365 -2.142 -4.198 1.00 79.81 81 PHE A CA 1
ATOM 615 C C . PHE A 1 81 ? 8.390 -2.483 -3.085 1.00 79.81 81 PHE A C 1
ATOM 617 O O . PHE A 1 81 ? 7.974 -3.631 -2.950 1.00 79.81 81 PHE A O 1
ATOM 624 N N . THR A 1 82 ? 8.020 -1.492 -2.286 1.00 85.69 82 THR A N 1
ATOM 625 C CA . THR A 1 82 ? 7.161 -1.710 -1.128 1.00 85.69 82 THR A CA 1
ATOM 626 C C . THR A 1 82 ? 5.948 -0.801 -1.185 1.00 85.69 82 THR A C 1
ATOM 628 O O . THR A 1 82 ? 6.091 0.405 -1.378 1.00 85.69 82 THR A O 1
ATOM 631 N N . VAL A 1 83 ? 4.768 -1.376 -0.948 1.00 88.88 83 VAL A N 1
ATOM 632 C CA . VAL A 1 83 ? 3.526 -0.651 -0.658 1.00 88.88 83 VAL A CA 1
ATOM 633 C C . VAL A 1 83 ? 3.188 -0.869 0.812 1.00 88.88 83 VAL A C 1
ATOM 635 O O . VAL A 1 83 ? 3.111 -1.997 1.288 1.00 88.88 83 VAL A O 1
ATOM 638 N N . SER A 1 84 ? 3.038 0.218 1.555 1.00 90.69 84 SER A N 1
ATOM 639 C CA . SER A 1 84 ? 2.803 0.235 2.994 1.00 90.69 84 SER A CA 1
ATOM 640 C C . SER A 1 84 ? 1.475 0.912 3.295 1.00 90.69 84 SER A C 1
ATOM 642 O O . SER A 1 84 ? 1.313 2.087 2.984 1.00 90.69 84 SER A O 1
ATOM 644 N N . CYS A 1 85 ? 0.562 0.210 3.959 1.00 92.31 85 CYS A N 1
ATOM 645 C CA . CYS A 1 85 ? -0.706 0.767 4.425 1.00 92.31 85 CYS A CA 1
ATOM 646 C C . CYS A 1 85 ? -0.761 0.751 5.952 1.00 92.31 85 CYS A C 1
ATOM 648 O O . CYS A 1 85 ? -0.496 -0.283 6.567 1.00 92.31 85 CYS A O 1
ATOM 650 N N . THR A 1 86 ? -1.137 1.870 6.567 1.00 93.00 86 THR A N 1
ATOM 651 C CA . THR A 1 86 ? -1.483 1.904 7.996 1.00 93.00 86 THR A CA 1
ATOM 652 C C . THR A 1 86 ? -2.965 1.590 8.129 1.00 93.00 86 THR A C 1
ATOM 654 O O . THR A 1 86 ? -3.794 2.338 7.615 1.00 93.00 86 THR A O 1
ATOM 657 N N . LEU A 1 87 ? -3.297 0.482 8.785 1.00 93.00 87 LEU A N 1
ATOM 658 C CA . LEU A 1 87 ? -4.663 -0.027 8.880 1.00 93.00 87 LEU A CA 1
ATOM 659 C C . LEU A 1 87 ? -5.406 0.583 10.075 1.00 93.00 87 LEU A C 1
ATOM 661 O O . LEU A 1 87 ? -4.827 0.850 11.133 1.00 93.00 87 LEU A O 1
ATOM 665 N N . THR A 1 88 ? -6.715 0.749 9.929 1.00 92.00 88 THR A N 1
ATOM 666 C CA . THR A 1 88 ? -7.633 0.948 11.060 1.00 92.00 88 THR A CA 1
ATOM 667 C C . THR A 1 88 ? -7.926 -0.404 11.736 1.00 92.00 88 THR A C 1
ATOM 669 O O . THR A 1 88 ? -7.530 -1.445 11.206 1.00 92.00 88 THR A O 1
ATOM 672 N N . PRO A 1 89 ? -8.623 -0.447 12.890 1.00 90.50 89 PRO A N 1
ATOM 673 C CA . PRO A 1 89 ? -9.140 -1.709 13.418 1.00 90.50 89 PRO A CA 1
ATOM 674 C C . PRO A 1 89 ? -10.003 -2.457 12.393 1.00 90.50 89 PRO A C 1
ATOM 676 O O . PRO A 1 89 ? -9.765 -3.632 12.164 1.00 90.50 89 PRO A O 1
ATOM 679 N N . ASN A 1 90 ? -10.915 -1.750 11.714 1.00 91.81 90 ASN A N 1
ATOM 680 C CA . ASN A 1 90 ? -11.772 -2.311 10.665 1.00 91.81 90 ASN A CA 1
ATOM 681 C C . ASN A 1 90 ? -10.957 -2.838 9.470 1.00 91.81 90 ASN A C 1
ATOM 683 O O . ASN A 1 90 ? -11.284 -3.857 8.881 1.00 91.81 90 ASN A O 1
ATOM 687 N N . GLY A 1 91 ? -9.857 -2.169 9.117 1.00 92.25 91 GLY A N 1
ATOM 688 C CA . GLY A 1 91 ? -8.986 -2.598 8.024 1.00 92.25 91 GLY A CA 1
ATOM 689 C C . GLY A 1 91 ? -8.303 -3.949 8.237 1.00 92.25 91 GLY A C 1
ATOM 690 O O . GLY A 1 91 ? -7.865 -4.545 7.258 1.00 92.25 91 GLY A O 1
ATOM 691 N N . LEU A 1 92 ? -8.203 -4.444 9.477 1.00 89.31 92 LEU A N 1
ATOM 692 C CA . LEU A 1 92 ? -7.651 -5.778 9.747 1.00 89.31 92 LEU A CA 1
ATOM 693 C C . LEU A 1 92 ? -8.554 -6.896 9.228 1.00 89.31 92 LEU A C 1
ATOM 695 O O . LEU A 1 92 ? -8.043 -7.902 8.745 1.00 89.31 92 LEU A O 1
ATOM 699 N N . ASP A 1 93 ? -9.869 -6.700 9.283 1.00 93.25 93 ASP A N 1
ATOM 700 C CA . ASP A 1 93 ? -10.852 -7.672 8.795 1.00 93.25 93 ASP A CA 1
ATOM 701 C C . ASP A 1 93 ? -10.978 -7.656 7.260 1.00 93.25 93 ASP A C 1
ATOM 703 O O . ASP A 1 93 ? -11.618 -8.524 6.673 1.00 93.25 93 ASP A O 1
ATOM 707 N N . HIS A 1 94 ? -10.332 -6.685 6.606 1.00 94.88 94 HIS A N 1
ATOM 708 C CA . HIS A 1 94 ? -10.395 -6.430 5.166 1.00 94.88 94 HIS A CA 1
ATOM 709 C C . HIS A 1 94 ? -9.019 -6.481 4.490 1.00 94.88 94 HIS A C 1
ATOM 711 O O . HIS A 1 94 ? -8.818 -5.890 3.430 1.00 94.88 94 HIS A O 1
ATOM 717 N N . VAL A 1 95 ? -8.037 -7.165 5.089 1.00 92.44 95 VAL A N 1
ATOM 718 C CA . VAL A 1 95 ? -6.677 -7.241 4.528 1.00 92.44 95 VAL A CA 1
ATOM 719 C C . VAL A 1 95 ? -6.695 -7.803 3.107 1.00 92.44 95 VAL A C 1
ATOM 721 O O . VAL A 1 95 ? -6.078 -7.205 2.229 1.00 92.44 95 VAL A O 1
ATOM 724 N N . ASP A 1 96 ? -7.433 -8.883 2.851 1.00 92.94 96 ASP A N 1
ATOM 725 C CA . ASP A 1 96 ? -7.520 -9.482 1.515 1.00 92.94 96 ASP A CA 1
ATOM 726 C C . ASP A 1 96 ? -8.132 -8.521 0.484 1.00 92.94 96 ASP A C 1
ATOM 728 O O . ASP A 1 96 ? -7.613 -8.399 -0.628 1.00 92.94 96 ASP A O 1
ATOM 732 N N . ASP A 1 97 ? -9.166 -7.765 0.869 1.00 95.38 97 ASP A N 1
ATOM 733 C CA . ASP A 1 97 ? -9.780 -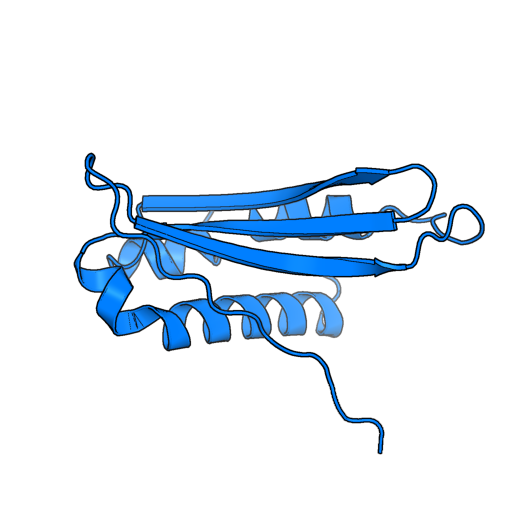6.741 0.017 1.00 95.38 97 ASP A CA 1
ATOM 734 C C . ASP A 1 97 ? -8.789 -5.611 -0.310 1.00 95.38 97 ASP A C 1
ATOM 736 O O . ASP A 1 97 ? -8.697 -5.154 -1.452 1.00 95.38 97 ASP A O 1
ATOM 740 N N . ILE A 1 98 ? -8.010 -5.165 0.684 1.00 93.56 98 ILE A N 1
ATOM 741 C CA . ILE A 1 98 ? -6.978 -4.135 0.509 1.00 93.56 98 ILE A CA 1
ATOM 742 C C . ILE A 1 98 ? -5.886 -4.641 -0.438 1.00 93.56 98 ILE A C 1
ATOM 744 O O . ILE A 1 98 ? -5.473 -3.920 -1.349 1.00 93.56 98 ILE A O 1
ATOM 748 N N . VAL A 1 99 ? -5.427 -5.882 -0.256 1.00 92.88 99 VAL A N 1
ATOM 749 C CA . VAL A 1 99 ? -4.436 -6.514 -1.135 1.00 92.88 99 VAL A CA 1
ATOM 750 C C . VAL A 1 99 ? -4.975 -6.601 -2.562 1.00 92.88 99 VAL A C 1
ATOM 752 O O . VAL A 1 99 ? -4.290 -6.190 -3.502 1.00 92.88 99 VAL A O 1
ATOM 755 N N . GLN A 1 100 ? -6.215 -7.060 -2.739 1.00 93.25 100 GLN A N 1
ATOM 756 C CA . GLN A 1 100 ? -6.856 -7.141 -4.048 1.00 93.25 100 GLN A CA 1
ATOM 757 C C . GLN A 1 100 ? -6.955 -5.767 -4.720 1.00 93.25 100 GLN A C 1
ATOM 759 O O . GLN A 1 100 ? -6.624 -5.649 -5.900 1.00 93.25 100 GLN A O 1
ATOM 764 N N . ALA A 1 101 ? -7.343 -4.727 -3.979 1.00 92.25 101 ALA A N 1
ATOM 765 C CA . ALA A 1 101 ? -7.425 -3.364 -4.495 1.00 92.25 101 ALA A CA 1
ATOM 766 C C . ALA A 1 101 ? -6.057 -2.845 -4.972 1.00 92.25 101 ALA A C 1
ATOM 768 O O . ALA A 1 101 ? -5.962 -2.248 -6.046 1.00 92.25 101 ALA A O 1
ATOM 769 N N . VAL A 1 102 ? -4.975 -3.136 -4.237 1.00 90.31 102 VAL A N 1
ATOM 770 C CA . VAL A 1 102 ? -3.604 -2.802 -4.665 1.00 90.31 102 VAL A CA 1
ATOM 771 C C . VAL A 1 102 ? -3.255 -3.497 -5.986 1.00 90.31 102 VAL A C 1
ATOM 773 O O . VAL A 1 102 ? -2.764 -2.848 -6.911 1.00 90.31 102 VAL A O 1
ATOM 776 N N . PHE A 1 103 ? -3.529 -4.799 -6.116 1.00 88.12 103 PHE A N 1
ATOM 777 C CA . PHE A 1 103 ? -3.252 -5.542 -7.352 1.00 88.12 103 PHE A CA 1
ATOM 778 C C . PHE A 1 103 ? -4.115 -5.091 -8.536 1.00 88.12 103 PHE A C 1
ATOM 780 O O . PHE A 1 103 ? -3.623 -5.045 -9.667 1.00 88.12 103 PHE A O 1
ATOM 787 N N . GLN A 1 104 ? -5.380 -4.737 -8.298 1.00 88.44 104 GLN A N 1
ATOM 788 C CA . GLN A 1 104 ? -6.258 -4.166 -9.320 1.00 88.44 104 GLN A CA 1
ATOM 789 C C . GLN A 1 104 ? -5.716 -2.828 -9.818 1.00 88.44 104 GLN A C 1
ATOM 791 O O . GLN A 1 104 ? -5.575 -2.648 -11.025 1.00 88.44 104 GLN A O 1
ATOM 796 N N . TYR A 1 105 ? -5.315 -1.939 -8.909 1.00 87.62 105 TYR A N 1
ATOM 797 C CA . TYR A 1 105 ? -4.738 -0.646 -9.270 1.00 87.62 105 TYR A CA 1
ATOM 798 C C . TYR A 1 105 ? -3.435 -0.803 -10.070 1.00 87.62 105 TYR A C 1
ATOM 800 O O . TYR A 1 105 ? -3.267 -0.185 -11.118 1.00 87.62 105 TYR A O 1
ATOM 808 N N . LEU A 1 106 ? -2.544 -1.711 -9.655 1.00 82.12 106 LEU A N 1
ATOM 809 C CA . LEU A 1 106 ? -1.339 -2.053 -10.422 1.00 82.12 106 LEU A CA 1
ATOM 810 C C . LEU A 1 106 ? -1.662 -2.605 -11.821 1.00 82.12 106 LEU A C 1
ATOM 812 O O . LEU A 1 106 ? -0.953 -2.310 -12.785 1.00 82.12 106 LEU A O 1
ATOM 816 N N . SER A 1 107 ? -2.725 -3.402 -11.942 1.00 83.06 107 SER A N 1
ATOM 817 C CA . SER A 1 107 ? -3.170 -3.956 -13.226 1.00 83.06 107 SER A CA 1
ATOM 818 C C . SER A 1 107 ? -3.720 -2.871 -14.151 1.00 83.06 107 SER A C 1
ATOM 820 O O . SER A 1 107 ? -3.392 -2.879 -15.335 1.00 83.06 107 SER A O 1
ATOM 822 N N . MET A 1 108 ? -4.475 -1.911 -13.610 1.00 82.56 108 MET A N 1
ATOM 823 C CA . MET A 1 108 ? -4.971 -0.750 -14.355 1.00 82.56 108 MET A CA 1
ATOM 824 C C . MET A 1 108 ? -3.819 0.107 -14.886 1.00 82.56 108 MET A C 1
ATOM 826 O O . MET A 1 108 ? -3.782 0.393 -16.078 1.00 82.56 108 MET A O 1
ATOM 830 N N . ILE A 1 109 ? -2.815 0.415 -14.052 1.00 77.81 109 ILE A N 1
ATOM 831 C CA . ILE A 1 109 ? -1.611 1.152 -14.486 1.00 77.81 109 ILE A CA 1
ATOM 832 C C . ILE A 1 109 ? -0.916 0.424 -15.648 1.00 77.81 109 ILE A C 1
ATOM 834 O O . ILE A 1 109 ? -0.498 1.041 -16.627 1.00 77.81 109 ILE A O 1
ATOM 838 N N . LYS A 1 110 ? -0.808 -0.910 -15.568 1.00 72.69 110 LYS A N 1
ATOM 839 C CA . LYS A 1 110 ? -0.192 -1.726 -16.623 1.00 72.69 110 LYS A CA 1
ATOM 840 C C . LYS A 1 110 ? -0.990 -1.716 -17.934 1.00 72.69 110 LYS A C 1
ATOM 842 O O . LYS A 1 110 ? -0.374 -1.811 -18.994 1.00 72.69 110 LYS A O 1
ATOM 847 N N . GLN A 1 111 ? -2.321 -1.684 -17.870 1.00 72.44 111 GLN A N 1
ATOM 848 C CA . GLN A 1 111 ? -3.194 -1.746 -19.047 1.00 72.44 111 GLN A CA 1
ATOM 849 C C . GLN A 1 111 ? -3.351 -0.389 -19.734 1.00 72.44 111 GLN A C 1
ATOM 851 O O . GLN A 1 111 ? -3.245 -0.328 -20.957 1.00 72.44 111 GLN A O 1
ATOM 856 N N . ASP A 1 112 ? -3.553 0.674 -18.959 1.00 63.28 112 ASP A N 1
ATOM 857 C CA . ASP A 1 112 ? -3.937 1.984 -19.492 1.00 63.28 112 ASP A CA 1
ATOM 858 C C . ASP A 1 112 ? -2.766 2.974 -19.605 1.00 63.28 112 ASP A C 1
ATOM 860 O O . ASP A 1 112 ? -2.927 4.036 -20.202 1.00 63.28 112 ASP A O 1
ATOM 864 N N . GLY A 1 113 ? -1.572 2.641 -19.090 1.00 54.91 113 GLY A N 1
ATOM 865 C CA . GLY A 1 113 ? -0.394 3.519 -19.168 1.00 54.91 113 GLY A CA 1
ATOM 866 C C . GLY A 1 113 ? -0.602 4.876 -18.486 1.00 54.91 113 GLY A C 1
ATOM 867 O O . GLY A 1 113 ? -0.073 5.887 -18.950 1.00 54.91 113 GLY A O 1
ATOM 868 N N . LEU A 1 114 ? -1.421 4.880 -17.434 1.00 45.28 114 LEU A N 1
ATOM 869 C CA . LEU A 1 114 ? -1.766 6.032 -16.602 1.00 45.28 114 LEU A CA 1
ATOM 870 C C . LEU A 1 114 ? -0.711 6.250 -15.533 1.00 45.28 114 LEU A C 1
ATOM 872 O O . LEU A 1 114 ? -0.389 5.256 -14.850 1.00 45.28 114 LEU A O 1
#

Sequence (114 aa):
GTEESTGILVQVEPLKEFRKLILTFPMPGMDAHYSVKPLSYFAHLLGYEGEGSLMLQLKEKGWITSLSAGGGASGSNYRDFTVSCTLTPNGLDHVDDIVQAVFQYLSMIKQDGL

Solvent-accessible surface area (backbone atoms only — not comparable to full-atom values): 6916 Å² total; per-residue (Å²): 142,80,84,84,84,79,81,81,84,84,89,78,89,59,101,57,98,67,49,70,50,76,49,75,46,82,40,82,55,52,94,88,74,64,87,63,69,60,61,62,51,52,16,50,61,55,46,31,73,52,92,91,20,69,42,41,58,40,37,76,71,49,27,33,83,47,58,44,38,36,76,48,69,75,56,102,64,34,39,30,38,32,42,39,32,37,38,35,82,64,18,66,86,36,47,69,59,53,53,49,50,53,54,50,53,55,50,48,37,71,73,69,74,105

Radius of gyration: 15.14 Å; Cα contacts (8 Å, |Δi|>4): 146; chains: 1; bounding box: 38×37×42 Å